Protein AF-A0A926GU54-F1 (afdb_monomer_lite)

Foldseek 3Di:
DCPLVVQVVVLVVVAFDDDQFDADCLVPQASAEEEFEPCLDDPSLVVLLNSLLSNHAYQFHYPPVVSSVVSNVVSVVNHHDHD

Structure (mmCIF, N/CA/C/O backbone):
data_AF-A0A926GU54-F1
#
_entry.id   AF-A0A926GU54-F1
#
loop_
_atom_site.group_PDB
_atom_site.id
_atom_site.type_symbol
_atom_site.label_atom_id
_atom_site.label_alt_id
_atom_site.label_comp_id
_atom_site.label_asym_id
_atom_site.label_entity_id
_atom_site.label_seq_id
_atom_site.pdbx_PDB_ins_code
_atom_site.Cartn_x
_atom_site.Cartn_y
_atom_site.Cartn_z
_atom_site.occupancy
_atom_site.B_iso_or_equiv
_atom_site.auth_seq_id
_atom_site.auth_comp_id
_atom_site.auth_asym_i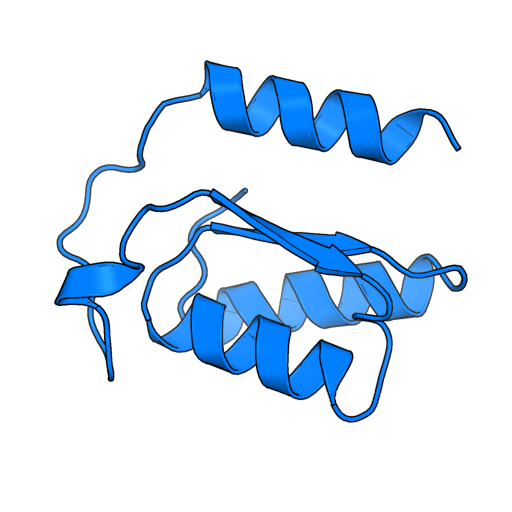d
_atom_site.auth_atom_id
_atom_site.pdbx_PDB_model_num
ATOM 1 N N . MET A 1 1 ? 6.641 6.310 -16.099 1.00 50.47 1 MET A N 1
ATOM 2 C CA . MET A 1 1 ? 7.320 7.060 -15.015 1.00 50.47 1 MET A CA 1
ATOM 3 C C . MET A 1 1 ? 6.469 8.176 -14.404 1.00 50.47 1 MET A C 1
ATOM 5 O O . MET A 1 1 ? 6.598 8.382 -13.212 1.00 50.47 1 MET A O 1
ATOM 9 N N . ALA A 1 2 ? 5.587 8.866 -15.142 1.00 62.62 2 ALA A N 1
ATOM 10 C CA . ALA A 1 2 ? 4.759 9.941 -14.567 1.00 62.62 2 ALA A CA 1
ATOM 11 C C . ALA A 1 2 ? 3.515 9.467 -13.779 1.00 62.62 2 ALA A C 1
ATOM 13 O O . ALA A 1 2 ? 3.061 10.179 -12.893 1.00 62.62 2 ALA A O 1
ATOM 14 N N . ALA A 1 3 ? 2.998 8.261 -14.053 1.00 71.19 3 ALA A N 1
ATOM 15 C CA . ALA A 1 3 ? 1.727 7.782 -13.491 1.00 71.19 3 ALA A CA 1
ATOM 16 C C . ALA A 1 3 ? 1.676 7.787 -11.949 1.00 71.19 3 ALA A C 1
ATOM 18 O O . ALA A 1 3 ? 0.678 8.207 -11.377 1.00 71.19 3 ALA A O 1
ATOM 19 N N . TRP A 1 4 ? 2.775 7.423 -11.279 1.00 72.06 4 TRP A N 1
ATOM 20 C CA . TRP A 1 4 ? 2.825 7.389 -9.812 1.00 72.06 4 TRP A CA 1
ATOM 21 C C . TRP A 1 4 ? 2.705 8.776 -9.156 1.00 72.06 4 TRP A C 1
ATOM 23 O O . TRP A 1 4 ? 2.212 8.885 -8.040 1.00 72.06 4 TRP A O 1
ATOM 33 N N . ILE A 1 5 ? 3.133 9.845 -9.844 1.00 77.44 5 ILE A N 1
ATOM 34 C CA . ILE A 1 5 ? 3.050 11.222 -9.341 1.00 77.44 5 ILE A CA 1
ATOM 35 C C . ILE A 1 5 ? 1.598 11.658 -9.397 1.00 77.44 5 ILE A C 1
ATOM 37 O O . ILE A 1 5 ? 1.113 12.250 -8.443 1.00 77.44 5 ILE A O 1
ATOM 41 N N . THR A 1 6 ? 0.902 11.336 -10.488 1.00 79.81 6 THR A N 1
ATOM 42 C CA . THR A 1 6 ? -0.523 11.627 -10.623 1.00 79.81 6 THR A CA 1
ATOM 43 C C . THR A 1 6 ? -1.329 10.901 -9.552 1.00 79.81 6 THR A C 1
ATOM 45 O O . THR A 1 6 ? -2.058 11.567 -8.830 1.00 79.81 6 THR A O 1
ATOM 48 N N . GLU A 1 7 ? -1.142 9.588 -9.371 1.00 73.69 7 GLU A N 1
ATOM 49 C CA . GLU A 1 7 ? -1.836 8.839 -8.308 1.00 73.69 7 GLU A CA 1
ATOM 50 C C . GLU A 1 7 ? -1.543 9.403 -6.915 1.00 73.69 7 GLU A C 1
ATOM 52 O O . GLU A 1 7 ? -2.457 9.618 -6.121 1.00 73.69 7 GLU A O 1
ATOM 57 N N . PHE A 1 8 ? -0.276 9.706 -6.626 1.00 78.62 8 PHE A N 1
ATOM 58 C CA . PHE A 1 8 ? 0.100 10.284 -5.343 1.00 78.62 8 PHE A CA 1
ATOM 59 C C . PHE A 1 8 ? -0.566 11.647 -5.107 1.00 78.62 8 PHE A C 1
ATOM 61 O O . PHE A 1 8 ? -1.147 11.866 -4.046 1.00 78.62 8 PHE A O 1
ATOM 68 N N . VAL A 1 9 ? -0.512 12.551 -6.090 1.00 82.06 9 VAL A N 1
ATOM 69 C CA . VAL A 1 9 ? -1.128 13.884 -6.002 1.00 82.06 9 VAL A CA 1
ATOM 70 C C . VAL A 1 9 ? -2.636 13.767 -5.813 1.00 82.06 9 VAL A C 1
ATOM 72 O O . VAL A 1 9 ? -3.166 14.365 -4.880 1.00 82.06 9 VAL A O 1
ATOM 75 N N . THR A 1 10 ? -3.314 12.942 -6.616 1.00 80.56 10 THR A N 1
ATOM 76 C CA . THR A 1 10 ? -4.758 12.710 -6.487 1.00 80.56 10 THR A CA 1
ATOM 77 C C . THR A 1 10 ? -5.124 12.204 -5.090 1.00 80.56 10 THR A C 1
ATOM 79 O O . THR A 1 10 ? -6.096 12.673 -4.498 1.00 80.56 10 THR A O 1
ATOM 82 N N . CYS A 1 11 ? -4.321 11.307 -4.514 1.00 74.19 11 CYS A N 1
ATOM 83 C CA . CYS A 1 11 ? -4.576 10.782 -3.176 1.00 74.19 11 CYS A CA 1
ATOM 84 C C . CYS A 1 11 ? -4.366 11.831 -2.066 1.00 74.19 11 CYS A C 1
ATOM 86 O O . CYS A 1 11 ? -5.115 11.866 -1.083 1.00 74.19 11 CYS A O 1
ATOM 88 N N . VAL A 1 12 ? -3.364 12.706 -2.218 1.00 79.06 12 VAL A N 1
ATOM 89 C CA . VAL A 1 12 ? -3.122 13.828 -1.294 1.00 79.06 12 VAL A CA 1
ATOM 90 C C . VAL A 1 12 ? -4.281 14.824 -1.342 1.00 79.06 12 VAL A C 1
ATOM 92 O O . VAL A 1 12 ? -4.779 15.229 -0.291 1.00 79.06 12 VAL A O 1
ATOM 95 N N . GLU A 1 13 ? -4.734 15.187 -2.542 1.00 82.50 13 GLU A N 1
ATOM 96 C CA . GLU A 1 13 ? -5.844 16.126 -2.743 1.00 82.50 13 GLU A CA 1
ATOM 97 C C . GLU A 1 13 ? -7.180 15.577 -2.219 1.00 82.50 13 GLU A C 1
ATOM 99 O O . GLU A 1 13 ? -8.002 16.340 -1.715 1.00 82.50 13 GLU A O 1
ATOM 104 N N . GLY A 1 14 ? -7.375 14.254 -2.252 1.00 71.38 14 GLY A N 1
ATOM 105 C CA . GLY A 1 14 ? -8.568 13.581 -1.727 1.00 71.38 14 GLY A CA 1
ATOM 106 C C . GLY A 1 14 ? -8.748 13.631 -0.200 1.00 71.38 14 GLY A C 1
ATOM 107 O O . GLY A 1 14 ? -9.784 13.199 0.300 1.00 71.38 14 GLY A O 1
ATOM 108 N N . GLY A 1 15 ? -7.781 14.155 0.564 1.00 69.19 15 GLY A N 1
ATOM 109 C CA . GLY A 1 15 ? -7.882 14.259 2.026 1.00 69.19 15 GLY A CA 1
ATOM 110 C C . GLY A 1 15 ? -7.787 12.903 2.739 1.00 69.19 15 GLY A C 1
ATOM 111 O O . GLY A 1 15 ? -7.366 11.919 2.146 1.00 69.19 15 GLY A O 1
ATOM 112 N N . ARG A 1 16 ? -8.092 12.823 4.043 1.00 65.25 16 ARG A N 1
ATOM 113 C CA . ARG A 1 16 ? -8.050 11.557 4.810 1.00 65.25 16 ARG A CA 1
ATOM 114 C C . ARG A 1 16 ? -9.417 10.858 4.740 1.00 65.25 16 ARG A C 1
ATOM 116 O O . ARG A 1 16 ? -10.402 11.528 5.037 1.00 65.25 16 ARG A O 1
ATOM 123 N N . PRO A 1 17 ? -9.498 9.554 4.408 1.00 63.88 17 PRO A N 1
ATOM 124 C CA . PRO A 1 17 ? -10.773 8.843 4.363 1.00 63.88 17 PRO A CA 1
ATOM 125 C C . PRO A 1 17 ? -11.471 8.857 5.728 1.00 63.88 17 PRO A C 1
ATOM 127 O O . PRO A 1 17 ? -10.815 8.797 6.773 1.00 63.88 17 PRO A O 1
ATOM 130 N N . GLU A 1 18 ? -12.803 8.928 5.709 1.00 56.88 18 GLU A N 1
ATOM 131 C CA . GLU A 1 18 ? -13.629 8.822 6.911 1.00 56.88 18 GLU A CA 1
ATOM 132 C C . GLU A 1 18 ? -13.714 7.360 7.372 1.00 56.88 18 GLU A C 1
ATOM 134 O O . GLU A 1 18 ? -14.128 6.476 6.623 1.00 56.88 18 GLU A O 1
ATOM 139 N N . GLY A 1 19 ? -13.295 7.102 8.613 1.00 58.97 19 GLY A N 1
ATOM 140 C CA . GLY A 1 19 ? -13.315 5.778 9.237 1.00 58.97 19 GLY A CA 1
ATOM 141 C C . GLY A 1 19 ? -12.250 5.649 10.324 1.00 58.97 19 GLY A C 1
ATOM 142 O O . GLY A 1 19 ? -11.112 6.086 10.144 1.00 58.97 19 GLY A O 1
ATOM 143 N N . ALA A 1 20 ? -12.614 5.076 11.476 1.00 58.16 20 ALA A N 1
ATOM 144 C CA . ALA A 1 20 ? -11.644 4.783 12.524 1.00 58.16 20 ALA A CA 1
ATOM 145 C C . ALA A 1 20 ? -10.722 3.654 12.034 1.00 58.16 20 ALA A C 1
ATOM 147 O O . ALA A 1 20 ? -11.219 2.585 11.672 1.00 58.16 20 ALA A O 1
ATOM 148 N N . PRO A 1 21 ? -9.402 3.871 11.987 1.00 63.59 21 PRO A N 1
ATOM 149 C CA . PRO A 1 21 ? -8.484 2.841 11.542 1.00 63.59 21 PRO A CA 1
ATOM 150 C C . PRO A 1 21 ? -8.527 1.656 12.507 1.00 63.59 21 PRO A C 1
ATOM 152 O O . PRO A 1 21 ? -8.581 1.829 13.723 1.00 63.59 21 PRO A O 1
ATOM 155 N N . SER A 1 22 ? -8.511 0.445 11.962 1.00 67.81 22 SER A N 1
ATOM 156 C CA . SER A 1 22 ? -8.532 -0.796 12.734 1.00 67.81 22 SER A CA 1
ATOM 157 C C . SER A 1 22 ? -7.285 -1.610 12.430 1.00 67.81 22 SER A C 1
ATOM 159 O O . SER A 1 22 ? -6.901 -1.688 11.271 1.00 67.81 22 SER A O 1
ATOM 161 N N . GLY A 1 23 ? -6.686 -2.235 13.447 1.00 74.19 23 GLY A N 1
ATOM 162 C CA . GLY A 1 23 ? -5.545 -3.142 13.296 1.00 74.19 23 GLY A CA 1
ATOM 163 C C . GLY A 1 23 ? -4.309 -2.725 14.091 1.00 74.19 23 GLY A C 1
ATOM 164 O O . GLY A 1 23 ? -4.279 -1.686 14.756 1.00 74.19 23 GLY A O 1
ATOM 165 N N . ARG A 1 24 ? -3.264 -3.565 14.059 1.00 76.88 24 ARG A N 1
ATOM 166 C CA . ARG A 1 24 ? -2.016 -3.275 14.782 1.00 76.88 24 ARG A CA 1
ATOM 167 C C . ARG A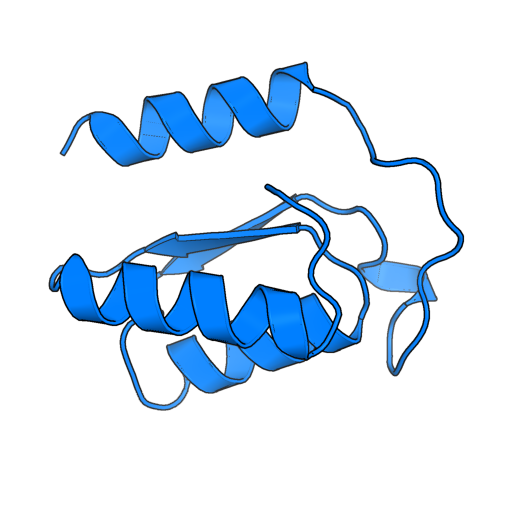 1 24 ? -1.413 -1.972 14.242 1.00 76.88 24 ARG A C 1
ATOM 169 O O . ARG A 1 24 ? -1.147 -1.877 13.050 1.00 76.88 24 ARG A O 1
ATOM 176 N N . HIS A 1 25 ? -1.141 -1.001 15.117 1.00 87.81 25 HIS A N 1
ATOM 177 C CA . HIS A 1 25 ? -0.602 0.332 14.778 1.00 87.81 25 HIS A CA 1
ATOM 178 C C . HIS A 1 25 ? -1.576 1.307 14.084 1.00 87.81 25 HIS A C 1
ATOM 180 O O . HIS A 1 25 ? -1.128 2.332 13.559 1.00 87.81 25 HIS A O 1
ATOM 186 N N . ALA A 1 26 ? -2.886 1.039 14.1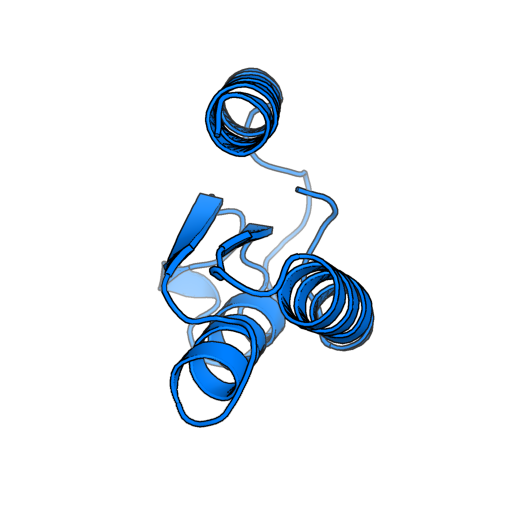18 1.00 84.50 26 ALA A N 1
ATOM 187 C CA . ALA A 1 26 ? -3.918 1.940 13.599 1.00 84.50 26 ALA A CA 1
ATOM 188 C C . ALA A 1 26 ? -3.813 3.375 14.150 1.00 84.50 26 ALA A C 1
ATOM 190 O O . ALA A 1 26 ? -3.934 4.333 13.388 1.00 84.50 26 ALA A O 1
ATOM 191 N N . ASP A 1 27 ? -3.473 3.528 15.434 1.00 86.81 27 ASP A N 1
ATOM 192 C CA . ASP A 1 27 ? -3.296 4.831 16.099 1.00 86.81 27 ASP A CA 1
ATOM 193 C C . ASP A 1 27 ? -2.237 5.715 15.421 1.00 86.81 27 ASP A C 1
ATOM 195 O O . ASP A 1 27 ? -2.289 6.942 15.499 1.00 86.81 27 ASP A O 1
ATOM 199 N N . ARG A 1 28 ? -1.256 5.088 14.759 1.00 86.88 28 ARG A N 1
ATOM 200 C CA . ARG A 1 28 ? -0.116 5.770 14.139 1.00 86.88 28 ARG A CA 1
ATOM 201 C C . ARG A 1 28 ? -0.262 5.935 12.630 1.00 86.88 28 ARG A C 1
ATOM 203 O O . ARG A 1 28 ? 0.181 6.949 12.097 1.00 86.88 28 ARG A O 1
ATOM 210 N N . PHE A 1 29 ? -0.822 4.946 11.937 1.00 89.25 29 PHE A N 1
ATOM 211 C CA . PHE A 1 29 ? -0.816 4.903 10.466 1.00 89.25 29 PHE A CA 1
ATOM 212 C C . PHE A 1 29 ? -2.201 4.963 9.829 1.00 89.25 29 PHE A C 1
ATOM 214 O O . PHE A 1 29 ? -2.325 5.131 8.618 1.00 89.25 29 PHE A O 1
ATOM 221 N N . GLY A 1 30 ? -3.248 4.897 10.635 1.00 88.38 30 GLY A N 1
ATOM 222 C CA . GLY A 1 30 ? -4.613 4.936 10.168 1.00 88.38 30 GLY A CA 1
ATOM 223 C C . GLY A 1 30 ? -4.985 6.178 9.365 1.00 88.38 30 GLY A C 1
ATOM 224 O O . GLY A 1 30 ? -4.811 7.316 9.816 1.00 88.38 30 GLY A O 1
ATOM 225 N N . GLY A 1 31 ? -5.504 5.962 8.157 1.00 85.31 31 GLY A N 1
ATOM 226 C CA . GLY A 1 31 ? -5.870 7.013 7.206 1.00 85.31 31 GLY A CA 1
ATOM 227 C C . GLY A 1 31 ? -4.685 7.799 6.624 1.00 85.31 31 GLY A C 1
ATOM 228 O O . GLY A 1 31 ? -4.891 8.659 5.762 1.00 85.31 31 GLY A O 1
ATOM 229 N N . GLN A 1 32 ? -3.450 7.517 7.052 1.00 89.12 32 GLN A N 1
ATOM 230 C CA . GLN A 1 32 ? -2.256 8.125 6.466 1.00 89.12 32 GLN A CA 1
ATOM 231 C C . GLN A 1 32 ? -2.066 7.625 5.035 1.00 89.12 32 GLN A C 1
ATOM 233 O O . GLN A 1 32 ? -2.424 6.493 4.713 1.00 89.12 32 GLN A O 1
ATOM 238 N N . LEU A 1 33 ? -1.503 8.479 4.181 1.00 90.56 33 LEU A N 1
ATOM 239 C CA . LEU A 1 33 ? -1.051 8.086 2.852 1.00 90.56 33 LEU A CA 1
ATOM 240 C C . LEU A 1 33 ? 0.398 7.605 2.939 1.00 90.56 33 LEU A C 1
ATOM 242 O O . LEU A 1 33 ? 1.268 8.340 3.405 1.00 90.56 33 LEU A O 1
ATOM 246 N N . VAL A 1 34 ? 0.656 6.381 2.489 1.00 93.00 34 VAL A N 1
ATOM 247 C CA . VAL A 1 34 ? 1.970 5.737 2.540 1.00 93.00 34 VAL A CA 1
ATOM 248 C C . VAL A 1 34 ? 2.385 5.300 1.140 1.00 93.00 34 VAL A C 1
ATOM 250 O O . VAL A 1 34 ? 1.665 4.570 0.465 1.00 93.00 34 VAL A O 1
ATOM 253 N N . LEU A 1 35 ? 3.578 5.714 0.720 1.00 94.38 35 LEU A N 1
ATOM 254 C CA . LEU A 1 35 ? 4.218 5.268 -0.515 1.00 94.38 35 LEU A CA 1
ATOM 255 C C . LEU A 1 35 ? 5.209 4.146 -0.193 1.00 94.38 35 LEU A C 1
ATOM 257 O O . LEU A 1 35 ? 6.121 4.351 0.609 1.00 94.38 35 LEU A O 1
ATOM 261 N N . VAL A 1 36 ? 5.068 2.982 -0.827 1.00 95.38 36 VAL A N 1
ATOM 262 C CA . VAL A 1 36 ? 5.996 1.855 -0.640 1.00 95.38 36 VAL A CA 1
ATOM 263 C C . VAL A 1 36 ? 6.728 1.569 -1.943 1.00 95.38 36 VAL A C 1
ATOM 265 O O . VAL A 1 36 ? 6.111 1.200 -2.940 1.00 95.38 36 VAL A O 1
ATOM 268 N N . THR A 1 37 ? 8.052 1.713 -1.934 1.00 95.06 37 THR A N 1
ATOM 269 C CA . THR A 1 37 ? 8.921 1.395 -3.073 1.00 95.06 37 THR A CA 1
ATOM 270 C C . THR A 1 37 ? 9.421 -0.048 -3.005 1.00 95.06 37 THR A C 1
ATOM 272 O O . THR A 1 37 ? 9.662 -0.587 -1.927 1.00 95.06 37 THR A O 1
ATOM 275 N N . GLY A 1 38 ? 9.541 -0.704 -4.163 1.00 96.25 38 GLY A N 1
ATOM 276 C CA . GLY A 1 38 ? 9.820 -2.144 -4.229 1.00 96.25 38 GLY A CA 1
ATOM 277 C C . GLY A 1 38 ? 8.649 -3.005 -3.736 1.00 96.25 38 GLY A C 1
ATOM 278 O O . GLY A 1 38 ? 8.855 -4.106 -3.224 1.00 96.25 38 GLY A O 1
ATOM 279 N N . ALA A 1 39 ? 7.416 -2.498 -3.833 1.00 97.50 39 ALA A N 1
ATOM 280 C CA . ALA A 1 39 ? 6.220 -3.150 -3.300 1.00 97.50 39 ALA A CA 1
ATOM 281 C C . ALA A 1 39 ? 5.805 -4.411 -4.079 1.00 97.50 39 ALA A C 1
ATOM 283 O O . ALA A 1 39 ? 4.892 -5.130 -3.667 1.00 97.50 39 ALA A O 1
ATOM 284 N N . GLY A 1 40 ? 6.454 -4.710 -5.205 1.00 97.00 40 GLY A N 1
ATOM 285 C CA . GLY A 1 40 ? 6.078 -5.812 -6.075 1.00 97.00 40 GLY A CA 1
ATOM 286 C C . GLY A 1 40 ? 6.305 -7.186 -5.452 1.00 97.00 40 GLY A C 1
ATOM 287 O O . GLY A 1 40 ? 5.641 -8.136 -5.857 1.00 97.00 40 GLY A O 1
ATOM 288 N N . SER A 1 41 ? 7.194 -7.341 -4.462 1.00 97.19 41 SER A N 1
ATOM 289 C CA . SER A 1 41 ? 7.482 -8.645 -3.840 1.00 97.19 41 SER A CA 1
ATOM 290 C C . SER A 1 41 ? 8.167 -8.545 -2.469 1.00 97.19 41 SER A C 1
ATOM 292 O O . SER A 1 41 ? 8.454 -7.453 -1.980 1.00 97.19 41 SER A O 1
ATOM 294 N N . GLY A 1 42 ? 8.415 -9.704 -1.844 1.00 96.88 42 GLY A N 1
ATOM 295 C CA . GLY A 1 42 ? 9.255 -9.837 -0.651 1.00 96.88 42 GLY A CA 1
ATOM 296 C C . GLY A 1 42 ? 8.866 -8.891 0.486 1.00 96.88 42 GLY A C 1
ATOM 297 O O . GLY A 1 42 ? 7.693 -8.784 0.848 1.00 96.88 42 GLY A O 1
ATOM 298 N N . ILE A 1 43 ? 9.871 -8.201 1.032 1.00 97.81 43 ILE A N 1
ATOM 299 C CA . ILE A 1 43 ? 9.700 -7.269 2.152 1.00 97.81 43 ILE A CA 1
ATOM 300 C C . ILE A 1 43 ? 8.798 -6.101 1.756 1.00 97.81 43 ILE A C 1
ATOM 302 O O . ILE A 1 43 ? 7.885 -5.791 2.506 1.00 97.81 43 ILE A O 1
ATOM 306 N N . GLY A 1 44 ? 8.983 -5.500 0.576 1.00 97.25 44 GLY A N 1
ATOM 307 C CA . GLY A 1 44 ? 8.170 -4.355 0.158 1.00 97.25 44 GLY A CA 1
ATOM 308 C C . GLY A 1 44 ? 6.678 -4.691 0.091 1.00 97.25 44 GLY A C 1
ATOM 309 O O . GLY A 1 44 ? 5.851 -3.926 0.583 1.00 97.25 44 GLY A O 1
ATOM 310 N N . ARG A 1 45 ? 6.322 -5.880 -0.416 1.00 97.44 45 ARG A N 1
ATOM 311 C CA . ARG A 1 45 ? 4.929 -6.357 -0.392 1.00 97.44 45 ARG A CA 1
ATOM 312 C C . ARG A 1 45 ? 4.417 -6.562 1.036 1.00 97.44 45 ARG A C 1
ATOM 314 O O . ARG A 1 45 ? 3.321 -6.115 1.360 1.00 97.44 45 ARG A O 1
ATOM 321 N N . ALA A 1 46 ? 5.202 -7.215 1.893 1.00 97.31 46 ALA A N 1
ATOM 322 C CA . ALA A 1 46 ? 4.823 -7.425 3.290 1.00 97.31 46 ALA A CA 1
ATOM 323 C C . ALA A 1 46 ? 4.644 -6.093 4.044 1.00 97.31 46 ALA A C 1
ATOM 325 O O . ALA A 1 46 ? 3.729 -5.951 4.852 1.00 97.31 46 ALA A O 1
ATOM 326 N N . THR A 1 47 ? 5.476 -5.095 3.743 1.00 96.44 47 THR A N 1
ATOM 327 C CA . THR A 1 47 ? 5.360 -3.735 4.274 1.00 96.44 47 THR A C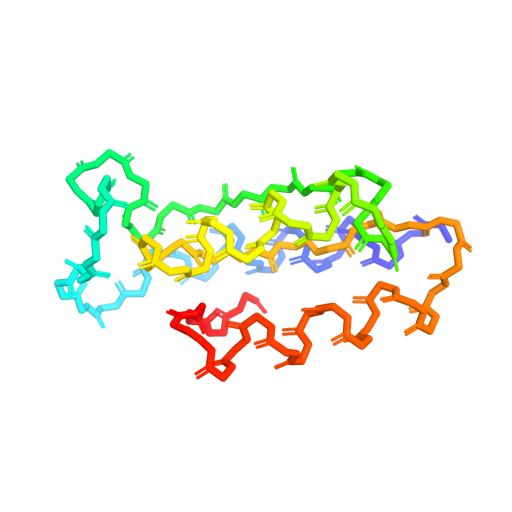A 1
ATOM 328 C C . THR A 1 47 ? 4.076 -3.056 3.802 1.00 96.44 47 THR A C 1
ATOM 330 O O . THR A 1 47 ? 3.369 -2.486 4.630 1.00 96.44 47 THR A O 1
ATOM 333 N N . ALA A 1 48 ? 3.731 -3.155 2.513 1.00 96.38 48 ALA A N 1
ATOM 334 C CA . ALA A 1 48 ? 2.469 -2.633 1.986 1.00 96.38 48 ALA A CA 1
ATOM 335 C C . ALA A 1 48 ? 1.258 -3.240 2.715 1.00 96.38 48 ALA A C 1
ATOM 337 O O . ALA A 1 48 ? 0.377 -2.507 3.163 1.00 96.38 48 ALA A O 1
ATOM 338 N N . PHE A 1 49 ? 1.266 -4.557 2.935 1.00 95.50 49 PHE A N 1
ATOM 339 C CA . PHE A 1 49 ? 0.208 -5.236 3.686 1.00 95.50 49 PHE A CA 1
ATOM 340 C C . PHE A 1 49 ? 0.150 -4.803 5.148 1.00 95.50 49 PHE A C 1
ATOM 342 O O . PHE A 1 49 ? -0.934 -4.555 5.655 1.00 95.50 49 PHE A O 1
ATOM 349 N N . ALA A 1 50 ? 1.287 -4.639 5.823 1.00 94.50 50 ALA A N 1
ATOM 350 C CA . ALA A 1 50 ? 1.293 -4.191 7.214 1.00 94.50 50 ALA A CA 1
ATOM 351 C C . ALA A 1 50 ? 0.696 -2.782 7.389 1.00 94.50 50 ALA A C 1
ATOM 353 O O . ALA A 1 50 ? 0.031 -2.524 8.390 1.00 94.50 50 ALA A O 1
ATOM 354 N N . PHE A 1 51 ? 0.913 -1.877 6.429 1.00 94.44 51 PHE A N 1
ATOM 355 C CA . PHE A 1 51 ? 0.286 -0.552 6.435 1.00 94.44 51 PHE A CA 1
ATOM 356 C C . PHE A 1 51 ? -1.204 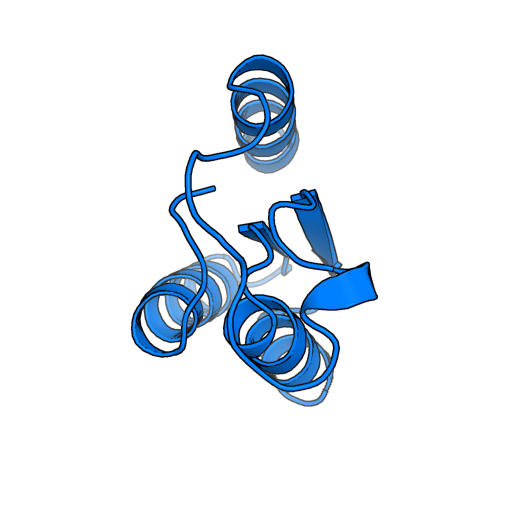-0.615 6.095 1.00 94.44 51 PHE A C 1
ATOM 358 O O . PHE A 1 51 ? -2.004 0.055 6.748 1.00 94.44 51 PHE A O 1
ATOM 365 N N . ALA A 1 52 ? -1.581 -1.453 5.131 1.00 93.19 52 ALA A N 1
ATOM 366 C CA . ALA A 1 52 ? -2.973 -1.711 4.788 1.00 93.19 52 ALA A CA 1
ATOM 367 C C . ALA A 1 52 ? -3.767 -2.272 5.980 1.00 93.19 52 ALA A C 1
ATOM 369 O O . ALA A 1 52 ? -4.826 -1.753 6.314 1.00 93.19 52 ALA A O 1
ATOM 370 N N . GLU A 1 53 ? -3.212 -3.263 6.684 1.00 92.44 53 GLU A N 1
ATOM 371 C CA . GLU A 1 53 ? -3.770 -3.837 7.918 1.00 92.44 53 GLU A CA 1
ATOM 372 C C . GLU A 1 53 ? -3.896 -2.809 9.050 1.00 92.44 53 GLU A C 1
ATOM 374 O O . GLU A 1 53 ? -4.691 -3.011 9.959 1.00 92.44 53 GLU A O 1
ATOM 379 N N . ALA A 1 54 ? -3.113 -1.725 9.030 1.00 92.25 54 ALA A N 1
ATOM 380 C CA . ALA A 1 54 ? -3.221 -0.616 9.979 1.00 92.25 54 ALA A CA 1
ATOM 381 C C . ALA A 1 54 ? -4.228 0.465 9.527 1.00 92.25 54 ALA A C 1
ATOM 383 O O . ALA A 1 54 ? -4.341 1.511 10.169 1.00 92.25 54 ALA A O 1
ATOM 384 N N . GLY A 1 55 ? -4.935 0.249 8.412 1.00 90.00 55 GLY A N 1
ATOM 385 C CA . GLY A 1 55 ? -5.900 1.186 7.837 1.00 90.00 55 GLY A CA 1
ATOM 386 C C . GLY A 1 55 ? -5.269 2.365 7.092 1.00 90.00 55 GLY A C 1
ATOM 387 O O . GLY A 1 55 ? -5.918 3.400 6.925 1.00 90.00 55 GLY A O 1
ATOM 388 N N . ALA A 1 56 ? -4.004 2.264 6.680 1.00 91.50 56 ALA A N 1
ATOM 389 C CA . ALA A 1 56 ? -3.364 3.274 5.842 1.00 91.50 56 ALA A CA 1
ATOM 390 C C . ALA A 1 56 ? -3.783 3.121 4.373 1.00 91.50 56 ALA A C 1
ATOM 392 O O . ALA A 1 56 ? -4.026 2.016 3.887 1.00 91.50 56 ALA A O 1
ATOM 393 N N . ARG A 1 57 ? -3.790 4.235 3.639 1.00 90.44 57 ARG A N 1
ATOM 394 C CA . ARG A 1 57 ? -3.861 4.235 2.175 1.00 90.44 57 ARG A CA 1
ATOM 395 C C . ARG A 1 57 ? -2.470 3.982 1.627 1.00 90.44 57 ARG A C 1
ATOM 397 O O . ARG A 1 57 ? -1.530 4.683 1.999 1.00 90.44 57 ARG A O 1
ATOM 404 N N . VAL A 1 58 ? -2.335 2.991 0.758 1.00 92.38 58 VAL A N 1
ATOM 405 C CA . VAL A 1 58 ? -1.030 2.543 0.271 1.00 92.38 58 VAL A CA 1
ATOM 406 C C . VAL A 1 58 ? -0.929 2.753 -1.231 1.00 92.38 58 VAL A C 1
ATOM 408 O O . VAL A 1 58 ? -1.708 2.188 -1.992 1.00 92.38 58 VAL A O 1
ATOM 411 N N . VAL A 1 59 ? 0.081 3.513 -1.650 1.00 94.00 59 VAL A N 1
ATOM 412 C CA . VAL A 1 59 ? 0.515 3.612 -3.045 1.00 94.00 59 VAL A CA 1
ATOM 413 C C . VAL A 1 59 ? 1.688 2.653 -3.233 1.00 94.00 59 VAL A C 1
ATOM 415 O O . VAL A 1 59 ? 2.766 2.839 -2.658 1.00 94.00 59 VAL A O 1
ATOM 418 N N . ALA A 1 60 ? 1.467 1.590 -4.005 1.00 95.00 60 ALA A N 1
ATOM 419 C CA . ALA A 1 60 ? 2.465 0.564 -4.280 1.00 95.00 60 ALA A CA 1
ATOM 420 C C . ALA A 1 60 ? 3.303 0.942 -5.506 1.00 95.00 60 ALA A C 1
ATOM 422 O O . ALA A 1 60 ? 2.772 1.174 -6.587 1.00 95.00 60 ALA A O 1
ATOM 423 N N . VAL A 1 61 ? 4.625 0.956 -5.348 1.00 95.19 61 VAL A N 1
ATOM 424 C CA . VAL A 1 61 ? 5.561 1.325 -6.411 1.00 95.19 61 VAL A CA 1
ATOM 425 C C . VAL A 1 61 ? 6.551 0.203 -6.632 1.00 95.19 61 VAL A C 1
ATOM 427 O O . VAL A 1 61 ? 7.247 -0.224 -5.712 1.00 95.19 61 VAL A O 1
ATOM 430 N N . ASP A 1 62 ? 6.680 -0.225 -7.878 1.00 96.00 62 ASP A N 1
ATOM 431 C CA . ASP A 1 62 ? 7.710 -1.159 -8.301 1.00 96.00 62 ASP A CA 1
ATOM 432 C C . ASP A 1 62 ? 8.101 -0.885 -9.758 1.00 96.00 62 ASP A C 1
ATOM 434 O O . ASP A 1 62 ? 7.379 -0.209 -10.494 1.00 96.00 62 ASP A O 1
ATOM 438 N N . ARG A 1 63 ? 9.255 -1.410 -10.178 1.00 95.50 63 ARG A N 1
ATOM 439 C CA . ARG A 1 63 ? 9.639 -1.418 -11.594 1.00 95.50 63 ARG A CA 1
ATOM 440 C C . ARG A 1 63 ? 8.716 -2.326 -12.410 1.00 95.50 63 ARG A C 1
ATOM 442 O O . ARG A 1 63 ? 8.494 -2.061 -13.587 1.00 95.50 63 ARG A O 1
ATOM 449 N N . ASP A 1 64 ? 8.220 -3.399 -11.793 1.00 96.06 64 ASP A N 1
ATOM 450 C CA . ASP A 1 64 ? 7.217 -4.291 -12.361 1.00 96.06 64 ASP A CA 1
ATOM 451 C C . ASP A 1 64 ? 5.827 -3.763 -11.987 1.00 96.06 64 ASP A C 1
ATOM 453 O O . ASP A 1 64 ? 5.341 -3.944 -10.867 1.00 96.06 64 ASP A O 1
ATOM 457 N N . ALA A 1 65 ? 5.198 -3.078 -12.940 1.00 92.69 65 ALA A N 1
ATOM 458 C CA . ALA A 1 65 ? 3.900 -2.451 -12.737 1.00 92.69 65 ALA A CA 1
ATOM 459 C C . ALA A 1 65 ? 2.803 -3.472 -12.400 1.00 92.69 65 ALA A C 1
ATOM 461 O O . ALA A 1 65 ? 1.958 -3.193 -11.553 1.00 92.69 65 ALA A O 1
ATOM 462 N N . GLU A 1 66 ? 2.824 -4.667 -12.994 1.00 96.19 66 GLU A N 1
ATOM 463 C CA . GLU A 1 66 ? 1.817 -5.684 -12.685 1.00 96.19 66 GLU A CA 1
ATOM 464 C C . GLU A 1 66 ? 1.982 -6.213 -11.262 1.00 96.19 66 GLU A C 1
ATOM 466 O O . GLU A 1 66 ? 0.999 -6.449 -10.559 1.00 96.19 66 GLU A O 1
ATOM 471 N N . ALA A 1 67 ? 3.226 -6.391 -10.811 1.00 96.31 67 ALA A N 1
ATOM 472 C CA . ALA A 1 67 ? 3.493 -6.786 -9.437 1.00 96.31 67 ALA A CA 1
ATOM 473 C C . ALA A 1 67 ? 3.022 -5.719 -8.438 1.00 96.31 67 ALA A C 1
ATOM 475 O O . ALA A 1 67 ? 2.432 -6.074 -7.416 1.00 96.31 67 ALA A O 1
ATOM 476 N N . ALA A 1 68 ? 3.231 -4.435 -8.744 1.00 94.81 68 ALA A N 1
ATOM 477 C CA . ALA A 1 68 ? 2.729 -3.329 -7.933 1.00 94.81 68 ALA A CA 1
ATOM 478 C C . ALA A 1 68 ? 1.191 -3.302 -7.879 1.00 94.81 68 ALA A C 1
ATOM 480 O O . ALA A 1 68 ? 0.628 -3.227 -6.786 1.00 94.81 68 ALA A O 1
ATOM 481 N N . VAL A 1 69 ? 0.516 -3.453 -9.026 1.00 95.25 69 VAL A N 1
ATOM 482 C CA . VAL A 1 69 ? -0.956 -3.506 -9.113 1.00 95.25 69 VAL A CA 1
ATOM 483 C C . VAL A 1 69 ? -1.514 -4.665 -8.290 1.00 95.25 69 VAL A C 1
ATOM 485 O O . VAL A 1 69 ? -2.394 -4.451 -7.458 1.00 95.25 69 VAL A O 1
ATOM 488 N N . ARG A 1 70 ? -0.950 -5.874 -8.430 1.00 96.38 70 ARG A N 1
ATOM 489 C CA . ARG A 1 70 ? -1.358 -7.035 -7.619 1.00 96.38 70 ARG A CA 1
ATOM 490 C C . ARG A 1 70 ? -1.198 -6.766 -6.123 1.00 96.38 70 ARG A C 1
ATOM 492 O O . ARG A 1 70 ? -2.078 -7.112 -5.339 1.00 96.38 70 ARG A O 1
ATOM 499 N N . THR A 1 71 ? -0.097 -6.140 -5.703 1.00 96.44 71 THR A N 1
ATOM 500 C CA . THR A 1 71 ? 0.099 -5.766 -4.294 1.00 96.44 71 THR A CA 1
ATOM 501 C C . THR A 1 71 ? -0.943 -4.746 -3.828 1.00 96.44 71 THR A C 1
ATOM 503 O O . THR A 1 71 ? -1.470 -4.897 -2.725 1.00 96.44 71 THR A O 1
ATOM 506 N N . ALA A 1 72 ? -1.279 -3.737 -4.636 1.00 93.56 72 ALA A N 1
ATOM 507 C CA . ALA A 1 72 ? -2.295 -2.741 -4.292 1.00 93.56 72 ALA A CA 1
ATOM 508 C C . ALA A 1 72 ? -3.694 -3.372 -4.163 1.00 93.56 72 ALA A C 1
ATOM 510 O O . ALA A 1 72 ? -4.415 -3.107 -3.202 1.00 93.56 72 ALA A O 1
ATOM 511 N N . GLU A 1 73 ? -4.060 -4.269 -5.081 1.00 93.88 73 GLU A N 1
ATOM 512 C CA . GLU A 1 73 ? -5.321 -5.016 -5.027 1.00 93.88 73 GLU A CA 1
ATOM 513 C C . GLU A 1 73 ? -5.429 -5.885 -3.777 1.00 93.88 73 GLU A C 1
ATOM 515 O O . GLU A 1 73 ? -6.424 -5.805 -3.058 1.00 93.88 73 GLU A O 1
ATOM 520 N N . LEU A 1 74 ? -4.387 -6.659 -3.470 1.00 94.25 74 LEU A N 1
ATOM 521 C CA . LEU A 1 74 ? -4.354 -7.495 -2.271 1.00 94.25 74 LEU A CA 1
ATOM 522 C C . LEU A 1 74 ? -4.375 -6.656 -0.986 1.00 94.25 74 LEU A C 1
ATOM 524 O O . LEU A 1 74 ? -5.043 -7.030 -0.026 1.00 94.25 74 LEU A O 1
ATOM 528 N N . SER A 1 75 ? -3.714 -5.494 -0.983 1.00 93.19 75 SER A N 1
ATOM 529 C CA . SER A 1 75 ? -3.737 -4.549 0.143 1.00 93.19 75 SER A CA 1
ATOM 530 C C . SER A 1 75 ? -5.160 -4.077 0.471 1.00 93.19 75 SER A C 1
ATOM 532 O O . SER A 1 75 ? -5.517 -3.967 1.644 1.00 93.19 75 SER A O 1
ATOM 534 N N . ARG A 1 76 ? -6.010 -3.858 -0.542 1.00 87.94 76 ARG A N 1
ATOM 535 C CA . ARG A 1 76 ? -7.418 -3.467 -0.335 1.00 87.94 76 ARG A CA 1
ATOM 536 C C . ARG A 1 76 ? -8.239 -4.546 0.366 1.00 87.94 76 ARG A C 1
ATOM 538 O O . ARG A 1 76 ? -9.133 -4.223 1.139 1.00 87.94 76 ARG A O 1
ATOM 545 N N . LEU A 1 77 ? -7.918 -5.820 0.140 1.00 88.12 77 LEU A N 1
ATOM 546 C CA . LEU A 1 77 ? -8.622 -6.937 0.775 1.00 88.12 77 LEU A CA 1
ATOM 547 C C . LEU A 1 77 ? -8.283 -7.084 2.265 1.00 88.12 77 LEU A C 1
ATOM 549 O O . LEU A 1 77 ? -9.093 -7.618 3.016 1.00 88.12 77 LEU A O 1
ATOM 553 N N . VAL A 1 78 ? -7.103 -6.624 2.694 1.00 85.62 78 VAL A N 1
ATOM 554 C CA . VAL A 1 78 ? -6.626 -6.772 4.083 1.00 85.62 78 VAL A CA 1
ATOM 555 C C . VAL A 1 78 ? -6.843 -5.531 4.952 1.00 85.62 78 VAL A C 1
ATOM 557 O O . VAL A 1 78 ? -6.602 -5.594 6.154 1.00 85.62 78 VAL A O 1
ATOM 560 N N . GLY A 1 79 ? -7.317 -4.421 4.376 1.00 78.50 79 GLY A N 1
ATOM 561 C CA . GLY A 1 79 ? -7.724 -3.241 5.148 1.00 78.50 79 GLY A CA 1
ATOM 562 C C . GLY A 1 79 ? -7.333 -1.885 4.567 1.00 78.50 79 GLY A C 1
ATOM 563 O O . GLY A 1 79 ? -7.731 -0.870 5.137 1.00 78.50 79 GLY A O 1
ATOM 564 N N . ALA A 1 80 ? -6.592 -1.827 3.450 1.00 73.44 80 ALA A N 1
ATOM 565 C CA . ALA A 1 80 ? -6.278 -0.538 2.835 1.00 73.44 80 ALA A CA 1
ATOM 566 C C . ALA A 1 80 ? -7.562 0.117 2.294 1.00 73.44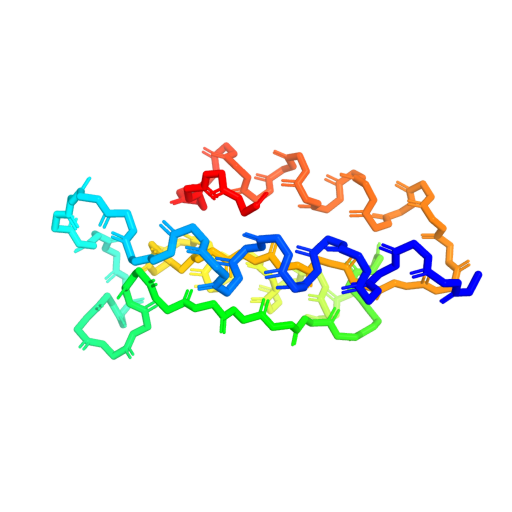 80 ALA A C 1
ATOM 568 O O . ALA A 1 80 ? -8.231 -0.476 1.438 1.00 73.44 80 ALA A O 1
ATOM 569 N N . PRO A 1 81 ? -7.883 1.356 2.707 1.00 68.31 81 PRO A N 1
ATOM 570 C CA . PRO A 1 81 ? -8.850 2.175 1.994 1.00 68.31 81 PRO A CA 1
ATOM 571 C C . PRO A 1 81 ? -8.358 2.425 0.563 1.00 68.31 81 PRO A C 1
ATOM 573 O O . PRO A 1 81 ? -7.161 2.319 0.280 1.00 68.31 81 PRO A O 1
ATOM 576 N N . ALA A 1 82 ? -9.270 2.799 -0.337 1.00 67.56 82 ALA A N 1
ATOM 577 C CA . ALA A 1 82 ? -8.874 3.259 -1.664 1.00 67.56 82 ALA A CA 1
ATOM 578 C C . ALA A 1 82 ? -7.886 4.436 -1.533 1.00 67.56 82 ALA A C 1
ATOM 580 O O . ALA A 1 82 ? -8.155 5.403 -0.814 1.00 67.56 82 ALA A O 1
ATOM 581 N N . ALA A 1 83 ? -6.727 4.290 -2.176 1.00 59.41 83 ALA A N 1
ATOM 582 C CA . ALA A 1 83 ? -5.735 5.339 -2.366 1.00 59.41 83 ALA A CA 1
ATOM 583 C C . ALA A 1 83 ? -5.951 5.970 -3.742 1.00 59.41 83 ALA A C 1
ATOM 585 O O . ALA A 1 83 ? -6.258 5.197 -4.679 1.00 59.41 83 ALA A O 1
#

Sequence (83 aa):
MAAWITEFVTCVEGGRPEGAPSGRHADRFGGQLVLVTGAGSGIGRATAFAFAEAGARVVAVDRDAEAAVRTAELSRLVGAPAA

pLDDT: mean 85.24, std 12.37, range [50.47, 97.81]

Radius of gyration: 11.69 Å; chains: 1; bounding box: 23×26×31 Å

Secondary structure (DSSP, 8-state):
--HHHHHHHHHHHT-PPSS---STTHHHHTT-EEEEETTTSHHHHHHHHHHHHTT-EEEEE-SSHHHHHHHHHHHHHHTPPP-